Protein AF-A0A382ZWD2-F1 (afdb_monomer)

Secondary structure (DSSP, 8-state):
---------------------------PPP--------------SSEEEEEESS---GGG--S-PEEE-SS--SSPPPSS-SS---SEEEEE------GGGTTS------S---S---EEETTEEEE-

Organism: NCBI:txid408172

Radius of gyration: 35.29 Å; Cα contacts (8 Å, |Δi|>4): 74; chains: 1; bounding box: 32×74×108 Å

pLDDT: mean 81.09, std 19.43, range [33.41, 98.38]

Solvent-accessible surface area (backbone atoms only — not comparable to full-atom values): 9600 Å² total; per-residue (Å²): 134,88,78,90,84,88,82,88,76,92,83,77,85,85,84,80,90,87,75,86,71,78,78,77,76,76,74,71,73,81,79,78,71,70,72,82,76,78,83,86,76,90,79,40,65,72,29,32,37,42,80,39,98,61,95,73,52,86,88,67,68,70,96,77,66,44,84,44,50,59,88,75,70,100,66,89,74,61,97,78,71,87,76,77,90,80,80,47,73,48,78,48,70,84,80,84,82,60,79,86,52,64,98,53,92,85,81,88,83,78,97,75,71,92,75,84,54,75,44,67,57,95,88,40,80,77,51,105

Structure (mmCIF, N/CA/C/O backbone):
data_AF-A0A382ZWD2-F1
#
_entry.id   AF-A0A382ZWD2-F1
#
loop_
_atom_site.group_PDB
_atom_site.id
_atom_site.type_symbol
_atom_site.label_atom_id
_atom_site.label_alt_id
_atom_site.label_comp_id
_atom_site.label_asym_id
_atom_site.label_entity_id
_atom_site.label_seq_id
_atom_site.pdbx_PDB_ins_code
_atom_site.Cartn_x
_atom_site.Cartn_y
_atom_site.Cartn_z
_atom_site.occupancy
_atom_site.B_iso_or_equiv
_atom_site.auth_seq_id
_atom_site.auth_comp_id
_atom_site.auth_asym_id
_atom_site.auth_atom_id
_atom_site.pdbx_PDB_model_num
ATOM 1 N N . MET A 1 1 ? 5.574 -31.345 87.493 1.00 40.25 1 MET A N 1
ATOM 2 C CA . MET A 1 1 ? 4.700 -32.487 87.843 1.00 40.25 1 MET A CA 1
ATOM 3 C C . MET A 1 1 ? 4.494 -33.284 86.562 1.00 40.25 1 MET A C 1
ATOM 5 O O . MET A 1 1 ? 3.972 -32.717 85.619 1.00 40.25 1 MET A O 1
ATOM 9 N N . THR A 1 2 ? 5.291 -34.350 86.381 1.00 33.41 2 THR A N 1
ATOM 10 C CA . THR A 1 2 ? 4.846 -35.771 86.308 1.00 33.41 2 THR A CA 1
ATOM 11 C C . THR A 1 2 ? 4.030 -36.079 85.042 1.00 33.41 2 THR A C 1
ATOM 13 O O . THR A 1 2 ? 3.043 -35.413 84.800 1.00 33.41 2 THR A O 1
ATOM 16 N N . SER A 1 3 ? 4.293 -37.085 84.213 1.00 38.59 3 SER A N 1
ATOM 17 C CA . SER A 1 3 ? 5.235 -38.195 84.268 1.00 38.59 3 SER A CA 1
ATOM 18 C C . SER A 1 3 ? 5.347 -38.820 82.872 1.00 38.59 3 SER A C 1
ATOM 20 O O . SER A 1 3 ? 4.388 -38.881 82.114 1.00 38.59 3 SER A O 1
ATOM 22 N N . ILE A 1 4 ? 6.550 -39.314 82.617 1.00 53.75 4 ILE A N 1
ATOM 23 C CA . ILE A 1 4 ? 6.974 -40.385 81.713 1.00 53.75 4 ILE A CA 1
ATOM 24 C C . ILE A 1 4 ? 5.935 -41.512 81.559 1.00 53.75 4 ILE A C 1
ATOM 26 O O . ILE A 1 4 ? 5.439 -42.013 82.566 1.00 53.75 4 ILE A O 1
ATOM 30 N N . PHE A 1 5 ? 5.754 -42.010 80.330 1.00 42.25 5 PHE A N 1
ATOM 31 C CA . PHE A 1 5 ? 5.667 -43.453 80.073 1.00 42.25 5 PHE A CA 1
ATOM 32 C C . PHE A 1 5 ? 6.356 -43.794 78.746 1.00 42.25 5 PHE A C 1
ATOM 34 O O . PHE A 1 5 ? 5.915 -43.414 77.665 1.00 42.25 5 PHE A O 1
ATOM 41 N N . ARG A 1 6 ? 7.484 -44.499 78.853 1.00 50.12 6 ARG A N 1
ATOM 42 C CA . ARG A 1 6 ? 8.098 -45.252 77.760 1.00 50.12 6 ARG A CA 1
ATOM 43 C C . ARG A 1 6 ? 7.487 -46.651 77.781 1.00 50.12 6 ARG A C 1
ATOM 45 O O . ARG A 1 6 ? 7.484 -47.272 78.838 1.00 50.12 6 ARG A O 1
ATOM 52 N N . PHE A 1 7 ? 7.072 -47.176 76.634 1.00 44.25 7 PHE A N 1
ATOM 53 C CA . PHE A 1 7 ? 7.007 -48.622 76.441 1.00 44.25 7 PHE A CA 1
ATOM 54 C C . PHE A 1 7 ? 7.664 -48.959 75.108 1.00 44.25 7 PHE A C 1
ATOM 56 O O . PHE A 1 7 ? 7.125 -48.723 74.031 1.00 44.25 7 PHE A O 1
ATOM 63 N N . SER A 1 8 ? 8.903 -49.424 75.223 1.00 53.69 8 SER A N 1
ATOM 64 C CA . SER A 1 8 ? 9.613 -50.127 74.168 1.00 53.69 8 SER A CA 1
ATOM 65 C C . SER A 1 8 ? 9.023 -51.529 74.078 1.00 53.69 8 SER A C 1
ATOM 67 O O . SER A 1 8 ? 8.966 -52.210 75.100 1.00 53.69 8 SER A O 1
ATOM 69 N N . PHE A 1 9 ? 8.642 -51.978 72.886 1.00 45.09 9 PHE A N 1
ATOM 70 C CA . PHE A 1 9 ? 8.739 -53.397 72.562 1.00 45.09 9 PHE A CA 1
ATOM 71 C C . PHE A 1 9 ? 9.047 -53.562 71.072 1.00 45.09 9 PHE A C 1
ATOM 73 O O . PHE A 1 9 ? 8.202 -53.360 70.203 1.00 45.09 9 PHE A O 1
ATOM 80 N N . LEU A 1 10 ? 10.310 -53.893 70.797 1.00 51.78 10 LEU A N 1
ATOM 81 C CA . LEU A 1 10 ? 10.726 -54.578 69.579 1.00 51.78 10 LEU A CA 1
ATOM 82 C C . LEU A 1 10 ? 9.917 -55.872 69.434 1.00 51.78 10 LEU A C 1
ATOM 84 O O . LEU A 1 10 ? 9.974 -56.686 70.348 1.00 51.78 10 LEU A O 1
ATOM 88 N N . LEU A 1 11 ? 9.254 -56.078 68.293 1.00 48.12 11 LEU A N 1
ATOM 89 C CA . LEU A 1 11 ? 9.327 -57.278 67.436 1.00 48.12 11 LEU A CA 1
ATOM 90 C C . LEU A 1 11 ? 8.148 -57.267 66.454 1.00 48.12 11 LEU A C 1
ATOM 92 O O . LEU A 1 11 ? 7.006 -57.436 66.861 1.00 48.12 11 LEU A O 1
ATOM 96 N N . CYS A 1 12 ? 8.427 -57.110 65.164 1.00 40.69 12 CYS A N 1
ATOM 97 C CA . CYS A 1 12 ? 8.117 -58.124 64.152 1.00 40.69 12 CYS A CA 1
ATOM 98 C C . CYS A 1 12 ? 8.567 -57.574 62.799 1.00 40.69 12 CYS A C 1
ATOM 100 O O . CYS A 1 12 ? 7.910 -56.738 62.183 1.00 40.69 12 CYS A O 1
ATOM 102 N N . CYS A 1 13 ? 9.736 -58.032 62.356 1.00 48.53 13 CYS A N 1
ATOM 103 C CA . CYS A 1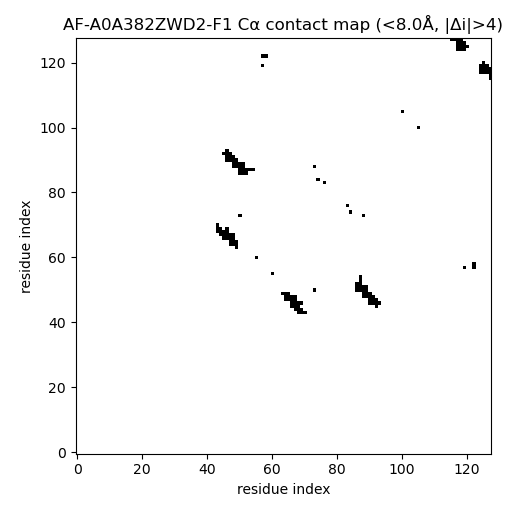 13 ? 10.032 -58.047 60.936 1.00 48.53 13 CYS A CA 1
ATOM 104 C C . CYS A 1 13 ? 8.982 -58.895 60.217 1.00 48.53 13 CYS A C 1
ATOM 106 O O . CYS A 1 13 ? 8.550 -59.916 60.747 1.00 48.53 13 CYS A O 1
ATOM 108 N N . LEU A 1 14 ? 8.733 -58.495 58.969 1.00 50.53 14 LEU A N 1
ATOM 109 C CA . LEU A 1 14 ? 7.962 -59.184 57.939 1.00 50.53 14 LEU A CA 1
ATOM 110 C C . LEU A 1 14 ? 6.451 -59.039 58.123 1.00 50.53 14 LEU A C 1
ATOM 112 O O . LEU A 1 14 ? 5.860 -59.616 59.023 1.00 50.53 14 LEU A O 1
ATOM 116 N N . LEU A 1 15 ? 5.823 -58.300 57.209 1.00 50.19 15 LEU A N 1
ATOM 117 C CA . LEU A 1 15 ? 5.010 -58.890 56.145 1.00 50.19 15 LEU A CA 1
ATOM 118 C C . LEU A 1 15 ? 4.604 -57.787 55.143 1.00 50.19 15 LEU A C 1
ATOM 120 O O . LEU A 1 15 ? 3.941 -56.819 55.489 1.00 50.19 15 LEU A O 1
ATOM 124 N N . TRP A 1 16 ? 4.994 -58.021 53.889 1.00 47.38 16 TRP A N 1
ATOM 125 C CA . TRP A 1 16 ? 4.237 -57.708 52.673 1.00 47.38 16 TRP A CA 1
ATOM 126 C C . TRP A 1 16 ? 4.321 -56.299 52.068 1.00 47.38 16 TRP A C 1
ATOM 128 O O . TRP A 1 16 ? 3.588 -55.369 52.383 1.00 47.38 16 TRP A O 1
ATOM 138 N N . LEU A 1 17 ? 5.205 -56.240 51.066 1.00 54.66 17 LEU A N 1
ATOM 139 C CA . LEU A 1 17 ? 4.989 -55.610 49.763 1.00 54.66 17 LEU A CA 1
ATOM 140 C C . LEU A 1 17 ? 3.505 -55.470 49.387 1.00 54.66 17 LEU A C 1
ATOM 142 O O . LEU A 1 17 ? 2.782 -56.464 49.361 1.00 54.66 17 LEU A O 1
ATOM 146 N N . GLY A 1 18 ? 3.109 -54.273 48.955 1.00 56.62 18 GLY A N 1
ATOM 147 C CA . GLY A 1 18 ? 1.914 -54.110 48.128 1.00 56.62 18 GLY A CA 1
ATOM 148 C C . GLY A 1 18 ? 1.042 -52.918 48.486 1.00 56.62 18 GLY A C 1
ATOM 149 O O . GLY A 1 18 ? -0.059 -53.094 48.988 1.00 56.62 18 GLY A O 1
ATOM 150 N N . ALA A 1 19 ? 1.491 -51.712 48.141 1.00 47.81 19 ALA A N 1
ATOM 151 C CA . ALA A 1 19 ? 0.573 -50.618 47.837 1.00 47.81 19 ALA A CA 1
ATOM 152 C C . ALA A 1 19 ? 1.249 -49.625 46.882 1.00 47.81 19 ALA A C 1
ATOM 154 O O . ALA A 1 19 ? 1.712 -48.562 47.286 1.00 47.81 19 ALA A O 1
ATOM 155 N N . CYS A 1 20 ? 1.305 -49.962 45.589 1.00 47.28 20 CYS A N 1
ATOM 156 C CA . CYS A 1 20 ? 1.292 -48.913 44.573 1.00 47.28 20 CYS A CA 1
ATOM 157 C C . CYS A 1 20 ? -0.064 -48.220 44.708 1.00 47.28 20 CYS A C 1
ATOM 159 O O . CYS A 1 20 ? -1.076 -48.758 44.263 1.00 47.28 20 CYS A O 1
ATOM 161 N N . GLN A 1 21 ? -0.113 -47.067 45.373 1.00 61.72 21 GLN A N 1
ATOM 162 C CA . GLN A 1 21 ? -1.298 -46.229 45.271 1.00 61.72 21 GLN A CA 1
ATOM 163 C C . GLN A 1 21 ? -1.358 -45.703 43.832 1.00 61.72 21 GLN A C 1
ATOM 165 O O . GLN A 1 21 ? -0.351 -45.171 43.353 1.00 61.72 21 GLN A O 1
ATOM 170 N N . PRO A 1 22 ? -2.480 -45.859 43.109 1.00 54.38 22 PRO A N 1
ATOM 171 C CA . PRO A 1 22 ? -2.654 -45.128 41.871 1.00 54.38 22 PRO A CA 1
ATOM 172 C C . PRO A 1 22 ? -2.610 -43.641 42.222 1.00 54.38 22 PRO A C 1
ATOM 174 O O . PRO A 1 22 ? -3.326 -43.176 43.108 1.00 54.38 22 PRO A O 1
ATOM 177 N N . PHE A 1 23 ? -1.715 -42.912 41.562 1.00 56.47 23 PHE A N 1
ATOM 178 C CA . PHE A 1 23 ? -1.686 -41.460 41.602 1.00 56.47 23 PHE A CA 1
ATOM 179 C C . PHE A 1 23 ? -3.070 -40.967 41.174 1.00 56.47 23 PHE A C 1
ATOM 181 O O . PHE A 1 23 ? -3.443 -41.097 40.007 1.00 56.47 23 PHE A O 1
ATOM 188 N N . SER A 1 24 ? -3.854 -40.453 42.120 1.00 57.03 24 SER A N 1
ATOM 189 C CA . SER A 1 24 ? -5.061 -39.710 41.790 1.00 57.03 24 SER A CA 1
ATOM 190 C C . SER A 1 24 ? -4.615 -38.499 40.989 1.00 57.03 24 SER A C 1
ATOM 192 O O . SER A 1 24 ? -4.025 -37.567 41.535 1.00 57.03 24 SER A O 1
ATOM 194 N N . SER A 1 25 ? -4.860 -38.529 39.681 1.00 51.97 25 SER A N 1
ATOM 195 C CA . SER A 1 25 ? -4.715 -37.360 38.832 1.00 51.97 25 SER A CA 1
ATOM 196 C C . SER A 1 25 ? -5.650 -36.288 39.379 1.00 51.97 25 SER A C 1
ATOM 198 O O . SER A 1 25 ? -6.864 -36.361 39.187 1.00 51.97 25 SER A O 1
ATOM 200 N N . SER A 1 26 ? -5.082 -35.319 40.097 1.00 52.94 26 SER A N 1
ATOM 201 C CA . SER A 1 26 ? -5.716 -34.031 40.345 1.00 52.94 26 SER A CA 1
ATOM 202 C C . SER A 1 26 ? -6.159 -33.505 38.988 1.00 52.94 26 SER A C 1
ATOM 204 O O . SER A 1 26 ? -5.323 -33.119 38.170 1.00 52.94 26 SER A O 1
ATOM 206 N N . SER A 1 27 ? -7.461 -33.551 38.711 1.00 59.00 27 SER A N 1
ATOM 207 C CA . SER A 1 27 ? -8.027 -32.841 37.578 1.00 59.00 27 SER A CA 1
ATOM 208 C C . SER A 1 27 ? -7.754 -31.367 37.837 1.00 59.00 27 SER A C 1
ATOM 210 O O . SER A 1 27 ? -8.413 -30.752 38.678 1.00 59.00 27 SER A O 1
ATOM 212 N N . ASN A 1 28 ? -6.738 -30.819 37.168 1.00 60.28 28 ASN A N 1
ATOM 213 C C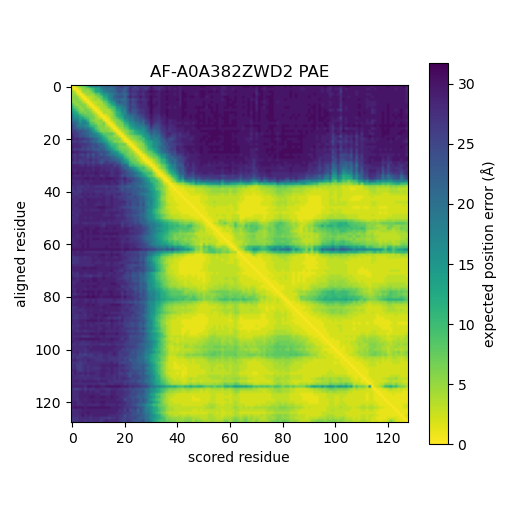A . ASN A 1 28 ? -6.562 -29.379 37.100 1.00 60.28 28 ASN A CA 1
ATOM 214 C C . ASN A 1 28 ? -7.925 -28.775 36.721 1.00 60.28 28 ASN A C 1
ATOM 216 O O . ASN A 1 28 ? -8.590 -29.333 35.838 1.00 60.28 28 ASN A O 1
ATOM 220 N N . PRO A 1 29 ? -8.372 -27.684 37.372 1.00 60.34 29 PRO A N 1
ATOM 221 C CA . PRO A 1 29 ? -9.547 -26.969 36.891 1.00 60.34 29 PRO A CA 1
ATOM 222 C C . PRO A 1 29 ? -9.331 -26.678 35.402 1.00 60.34 29 PRO A C 1
ATOM 224 O O . PRO A 1 29 ? -8.178 -26.440 35.014 1.00 60.34 29 PRO A O 1
ATOM 227 N N . PRO A 1 30 ? -10.377 -26.750 34.554 1.00 53.56 30 PRO A N 1
ATOM 228 C CA . PRO A 1 30 ? -10.219 -26.453 33.143 1.00 53.56 30 PRO A CA 1
ATOM 229 C C . PRO A 1 30 ? -9.526 -25.102 33.059 1.00 53.56 30 PRO A C 1
ATOM 231 O O . PRO A 1 30 ? -10.016 -24.104 33.589 1.00 53.56 30 PRO A O 1
ATO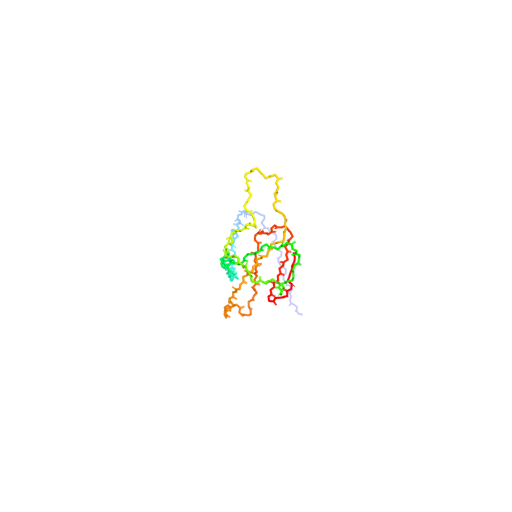M 234 N N . HIS A 1 31 ? -8.328 -25.114 32.480 1.00 52.88 31 HIS A N 1
ATOM 235 C CA . HIS A 1 31 ? -7.589 -23.909 32.185 1.00 52.88 31 HIS A CA 1
ATOM 236 C C . HIS A 1 31 ? -8.519 -23.128 31.259 1.00 52.88 31 HIS A C 1
ATOM 238 O O . HIS A 1 31 ? -8.678 -23.483 30.089 1.00 52.88 31 HIS A O 1
ATOM 244 N N . SER A 1 32 ? -9.226 -22.147 31.821 1.00 49.78 32 SER A N 1
ATOM 245 C CA . SER A 1 32 ? -10.032 -21.199 31.074 1.00 49.78 32 SER A CA 1
ATOM 246 C C . SER A 1 32 ? -9.043 -20.377 30.269 1.00 49.78 32 SER A C 1
ATOM 248 O O . SER A 1 32 ? -8.633 -19.288 30.662 1.00 49.78 32 SER A O 1
ATOM 250 N N . SER A 1 33 ? -8.616 -20.944 29.146 1.00 57.94 33 SER A N 1
ATOM 251 C CA . SER A 1 33 ? -8.159 -20.179 28.009 1.00 57.94 33 SER A CA 1
ATOM 252 C C . SER A 1 33 ? -9.364 -19.346 27.612 1.00 57.94 33 SER A C 1
ATOM 254 O O . SER A 1 33 ? -10.211 -19.786 26.849 1.00 57.94 33 SER A O 1
ATOM 256 N N . SER A 1 34 ? -9.498 -18.164 28.216 1.00 55.16 34 SER A N 1
ATOM 257 C CA . SER A 1 34 ? -10.251 -17.098 27.578 1.00 55.16 34 SER A CA 1
ATOM 258 C C . SER A 1 34 ? -9.573 -16.949 26.224 1.00 55.16 34 SER A C 1
ATOM 260 O O . SER A 1 34 ? -8.400 -16.555 26.209 1.00 55.16 34 SER A O 1
ATOM 262 N N . PRO A 1 35 ? -10.198 -17.359 25.108 1.00 61.56 35 PRO A N 1
ATOM 263 C CA . PRO A 1 35 ? -9.584 -17.105 23.830 1.00 61.56 35 PRO A CA 1
ATOM 264 C C . PRO A 1 35 ? -9.561 -15.584 23.737 1.00 61.56 35 PRO A C 1
ATOM 266 O O . PRO A 1 35 ? -10.609 -14.941 23.715 1.00 61.56 35 PRO A O 1
ATOM 269 N N . PHE A 1 36 ? -8.373 -14.985 23.771 1.00 59.28 36 PHE A N 1
ATOM 270 C CA . PHE A 1 36 ? -8.212 -13.667 23.184 1.00 59.28 36 PHE A CA 1
ATOM 271 C C . PHE A 1 36 ? -8.580 -13.868 21.715 1.00 59.28 36 PHE A C 1
ATOM 273 O O . PHE A 1 36 ? -7.777 -14.373 20.934 1.00 59.28 36 PHE A O 1
ATOM 280 N N . LEU A 1 37 ? -9.850 -13.635 21.384 1.00 74.75 37 LEU A N 1
ATOM 281 C CA . LEU A 1 37 ? -10.360 -13.786 20.033 1.00 74.75 37 LEU A CA 1
ATOM 282 C C . LEU A 1 37 ? -9.830 -12.593 19.250 1.00 74.75 37 LEU A C 1
ATOM 284 O O . LEU A 1 37 ? -10.444 -11.532 19.232 1.00 74.75 37 LEU A O 1
ATOM 288 N N . SER A 1 38 ? -8.647 -12.745 18.661 1.00 86.69 38 SER A N 1
ATOM 289 C CA . SER A 1 38 ? -8.231 -11.855 17.590 1.00 86.69 38 SER A CA 1
ATOM 290 C C . SER A 1 38 ? -9.074 -12.172 16.361 1.00 86.69 38 SER A C 1
ATOM 292 O O . SER A 1 38 ? -9.197 -13.325 15.942 1.00 86.69 38 SER A O 1
ATOM 294 N N . GLU A 1 39 ? -9.677 -11.140 15.789 1.00 90.94 39 GLU A N 1
ATOM 295 C CA . GLU A 1 39 ? -10.360 -11.244 14.510 1.00 90.94 39 GLU A CA 1
ATOM 296 C C . GLU A 1 39 ? -9.371 -10.926 13.388 1.00 90.94 39 GLU A C 1
ATOM 298 O O . GLU A 1 39 ? -8.609 -9.960 13.460 1.00 90.94 39 GLU A O 1
ATOM 303 N N . VAL A 1 40 ? -9.371 -11.752 12.343 1.00 93.19 40 VAL A N 1
ATOM 304 C CA . VAL A 1 40 ? -8.587 -11.504 11.132 1.00 93.19 40 VAL A CA 1
ATOM 305 C C . VAL A 1 40 ? -9.549 -11.181 10.005 1.00 93.19 40 VAL A C 1
ATOM 307 O O . VAL A 1 40 ? -10.268 -12.053 9.521 1.00 93.19 40 VAL A O 1
ATOM 310 N N . VAL A 1 41 ? -9.525 -9.926 9.568 1.00 93.50 41 VAL A N 1
ATOM 311 C CA . VAL A 1 41 ? -10.338 -9.444 8.451 1.00 93.50 41 VAL A CA 1
ATOM 312 C C . VAL A 1 41 ? -9.476 -9.402 7.182 1.00 93.50 41 VAL A C 1
ATOM 314 O O . VAL A 1 41 ? -8.408 -8.783 7.200 1.00 93.50 41 VAL A O 1
ATOM 317 N N . PRO A 1 42 ? -9.896 -10.034 6.066 1.00 95.44 42 PRO A N 1
ATOM 318 C CA . PRO A 1 42 ? -9.195 -9.913 4.791 1.00 95.44 42 PRO A CA 1
ATOM 319 C C . PRO A 1 42 ? -9.119 -8.456 4.329 1.00 95.44 42 PRO A C 1
ATOM 321 O O . PRO A 1 42 ? -10.134 -7.767 4.250 1.00 95.44 42 PRO A O 1
ATOM 324 N N . PHE A 1 43 ? -7.921 -7.998 3.964 1.00 97.38 43 PHE A N 1
ATOM 325 C CA . PHE A 1 43 ? -7.669 -6.588 3.646 1.00 97.38 43 PHE A CA 1
ATOM 326 C C . PHE A 1 43 ? -7.185 -6.362 2.205 1.00 97.38 43 PHE A C 1
ATOM 328 O O . PHE A 1 43 ? -6.547 -5.361 1.898 1.00 97.38 43 PHE A O 1
ATOM 335 N N . ASN A 1 44 ? -7.494 -7.297 1.305 1.00 98.12 44 ASN A N 1
ATOM 336 C CA . ASN A 1 44 ? -6.933 -7.333 -0.049 1.00 98.12 44 ASN A CA 1
ATOM 337 C C . ASN A 1 44 ? -7.742 -6.553 -1.100 1.00 98.12 44 ASN A C 1
ATOM 339 O O . ASN A 1 44 ? -7.229 -6.304 -2.185 1.00 98.12 44 ASN A O 1
ATOM 343 N N . GLN A 1 45 ? -8.991 -6.181 -0.821 1.00 98.12 45 GL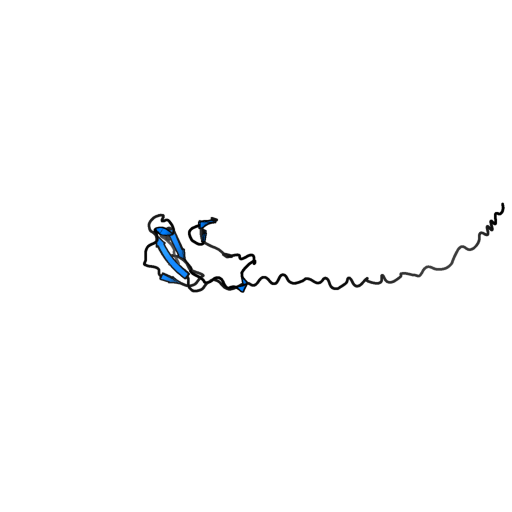N A N 1
ATOM 344 C CA . GLN A 1 45 ? -9.875 -5.529 -1.799 1.00 98.12 45 GLN A CA 1
ATOM 345 C C . GLN A 1 45 ? -9.758 -3.999 -1.773 1.00 98.12 45 GLN A C 1
ATOM 347 O O . GLN A 1 45 ? -9.258 -3.429 -0.804 1.00 98.12 45 GLN A O 1
ATOM 352 N N . ASP A 1 46 ? -10.258 -3.337 -2.818 1.00 97.62 46 ASP A N 1
ATOM 353 C CA . ASP A 1 46 ? -10.413 -1.875 -2.934 1.00 97.62 46 ASP A CA 1
ATOM 354 C C . ASP A 1 46 ? -9.130 -1.066 -2.700 1.00 97.62 46 ASP A C 1
ATOM 356 O O . ASP A 1 46 ? -9.134 -0.034 -2.020 1.00 97.62 46 ASP A O 1
ATOM 360 N N . TRP A 1 47 ? -8.019 -1.546 -3.252 1.00 98.31 47 TRP A N 1
ATOM 361 C CA . TRP A 1 47 ? -6.769 -0.801 -3.281 1.00 98.31 47 TRP A CA 1
ATOM 362 C C . TRP A 1 47 ? -6.676 0.052 -4.545 1.00 98.31 47 TRP A C 1
ATOM 364 O O . TRP A 1 47 ? -7.305 -0.202 -5.575 1.00 98.31 47 TRP A O 1
ATOM 374 N N . LYS A 1 48 ? -5.853 1.085 -4.450 1.00 97.44 48 LYS A N 1
ATOM 375 C CA . LYS A 1 48 ? -5.459 1.976 -5.530 1.00 97.44 48 LYS A CA 1
ATOM 376 C C . LYS A 1 48 ? -3.979 1.779 -5.802 1.00 97.44 48 LYS A C 1
ATOM 378 O O . LYS A 1 48 ? -3.202 1.699 -4.853 1.00 97.44 48 LYS A O 1
ATOM 383 N N . PHE A 1 49 ? -3.590 1.736 -7.068 1.00 96.94 49 PHE A N 1
ATOM 384 C CA . PHE A 1 49 ? -2.203 1.548 -7.476 1.00 96.94 49 PHE A CA 1
ATOM 385 C C . PHE A 1 49 ? -1.741 2.609 -8.473 1.00 96.94 49 PHE A C 1
ATOM 387 O O . PHE A 1 49 ? -2.513 3.079 -9.311 1.00 96.94 49 PHE A O 1
ATOM 394 N N . LYS A 1 50 ? -0.472 3.006 -8.354 1.00 94.62 50 LYS A N 1
ATOM 395 C CA . LYS A 1 50 ? 0.191 3.925 -9.279 1.00 94.62 50 LYS A CA 1
ATOM 396 C C . LYS A 1 50 ? 1.698 3.665 -9.298 1.00 94.62 50 LYS A C 1
ATOM 398 O O . LYS A 1 50 ? 2.319 3.533 -8.247 1.00 94.62 50 LYS A O 1
ATOM 403 N N . LYS A 1 51 ? 2.303 3.672 -10.486 1.00 94.00 51 LYS A N 1
ATOM 404 C CA . LYS A 1 51 ? 3.764 3.773 -10.639 1.00 94.00 51 LYS A CA 1
ATOM 405 C C . LYS A 1 51 ? 4.196 5.234 -10.632 1.00 94.00 51 LYS A C 1
ATOM 407 O O . LYS A 1 51 ? 3.509 6.076 -11.210 1.00 94.00 51 LYS A O 1
ATOM 412 N N . ALA A 1 52 ? 5.327 5.516 -10.004 1.00 89.75 52 ALA A N 1
ATOM 413 C CA . ALA A 1 52 ? 5.963 6.822 -10.027 1.00 89.75 52 ALA A CA 1
ATOM 414 C C . ALA A 1 52 ? 7.358 6.706 -10.651 1.00 89.75 52 ALA A C 1
ATOM 416 O O . ALA A 1 52 ? 8.098 5.764 -10.361 1.00 89.75 52 ALA A O 1
ATOM 417 N N . ASP A 1 53 ? 7.693 7.671 -11.505 1.00 85.25 53 ASP A N 1
ATOM 418 C CA . ASP A 1 53 ? 9.008 7.756 -12.151 1.00 85.25 53 ASP A CA 1
ATOM 419 C C . ASP A 1 53 ? 10.069 8.349 -11.207 1.00 85.25 53 ASP A C 1
ATOM 421 O O . ASP A 1 53 ? 11.266 8.140 -11.392 1.00 85.25 53 ASP A O 1
ATOM 425 N N . GLU A 1 54 ? 9.628 9.052 -10.162 1.00 85.75 54 GLU A N 1
ATOM 426 C CA . GLU A 1 54 ? 10.464 9.678 -9.141 1.00 85.75 54 GLU A CA 1
ATOM 427 C C . GLU A 1 54 ? 9.887 9.469 -7.734 1.00 85.75 54 GLU A C 1
ATOM 429 O O . GLU A 1 54 ? 8.741 9.043 -7.557 1.00 85.75 54 GLU A O 1
ATOM 434 N N . ALA A 1 55 ? 10.702 9.742 -6.714 1.00 84.38 55 ALA A N 1
ATOM 435 C CA . ALA A 1 55 ? 10.267 9.666 -5.326 1.00 84.38 55 ALA A CA 1
ATOM 436 C C . ALA A 1 55 ? 9.324 10.830 -5.001 1.00 84.38 55 ALA A C 1
ATOM 438 O O . ALA A 1 55 ? 9.670 11.992 -5.204 1.00 84.38 55 ALA A O 1
ATOM 439 N N . LEU A 1 56 ? 8.147 10.502 -4.471 1.00 85.88 56 LEU A N 1
ATOM 440 C CA . LEU A 1 56 ? 7.108 11.456 -4.085 1.00 85.88 56 LEU A CA 1
ATOM 441 C C . LEU A 1 56 ? 6.828 11.336 -2.581 1.00 85.88 56 LEU A C 1
ATOM 443 O O . LEU A 1 56 ? 7.095 10.300 -1.977 1.00 85.88 56 LEU A O 1
ATOM 447 N N . THR A 1 57 ? 6.261 12.369 -1.966 1.00 85.56 57 THR A N 1
ATOM 448 C CA . THR A 1 57 ? 5.606 12.252 -0.655 1.00 85.56 57 THR A CA 1
ATOM 449 C C . THR A 1 57 ? 4.136 11.860 -0.836 1.00 85.56 57 THR A C 1
ATOM 451 O O . THR A 1 57 ? 3.578 12.120 -1.906 1.00 85.56 57 THR A O 1
ATOM 454 N N . PRO A 1 58 ? 3.460 11.280 0.177 1.00 84.00 58 PRO A N 1
ATOM 455 C CA . PRO A 1 58 ? 2.039 10.934 0.080 1.00 84.00 58 PRO A CA 1
ATOM 456 C C . PRO A 1 58 ? 1.137 12.091 -0.387 1.00 84.00 58 PRO A C 1
ATOM 458 O O . PRO A 1 58 ? 0.160 11.868 -1.097 1.00 84.00 58 PRO A O 1
ATOM 461 N N . GLU A 1 59 ? 1.482 13.332 -0.037 1.00 85.00 59 GLU A N 1
ATOM 462 C CA . GLU A 1 59 ? 0.747 14.550 -0.405 1.00 85.00 59 GLU A CA 1
ATOM 463 C C . GLU A 1 59 ? 0.956 14.954 -1.871 1.00 85.00 59 GLU A C 1
ATOM 465 O O . GLU A 1 59 ? 0.108 15.622 -2.460 1.00 85.00 59 GLU A O 1
ATOM 470 N N . GLN A 1 60 ? 2.086 14.565 -2.465 1.00 85.81 60 GLN A N 1
ATOM 471 C CA . GLN A 1 60 ? 2.439 14.887 -3.848 1.00 85.81 60 GLN A CA 1
ATOM 472 C C . GLN A 1 60 ? 1.801 13.929 -4.860 1.00 85.81 60 GLN A C 1
ATOM 474 O O . GLN A 1 60 ? 1.845 14.190 -6.064 1.00 85.81 60 GLN A O 1
ATOM 479 N N . ILE A 1 61 ? 1.207 12.821 -4.409 1.00 84.06 61 ILE A N 1
ATOM 480 C CA . ILE A 1 61 ? 0.652 11.821 -5.318 1.00 84.06 61 ILE A CA 1
ATOM 481 C C . ILE A 1 61 ? -0.693 12.307 -5.856 1.00 84.06 61 ILE A C 1
ATOM 483 O O . ILE A 1 61 ? -1.742 12.211 -5.220 1.00 84.06 61 ILE A O 1
ATOM 487 N N . THR A 1 62 ? -0.651 12.836 -7.073 1.00 81.81 62 THR A N 1
ATOM 488 C CA . THR A 1 62 ? -1.819 13.368 -7.770 1.00 81.81 62 THR A CA 1
ATOM 489 C C . THR A 1 62 ? -2.667 12.275 -8.426 1.00 81.81 62 THR A C 1
ATOM 491 O O . THR A 1 62 ? -2.270 11.116 -8.592 1.00 81.81 62 THR A O 1
ATOM 494 N N . GLN A 1 63 ? -3.879 12.669 -8.813 1.00 66.12 63 GLN A N 1
ATOM 495 C CA . GLN A 1 63 ? -4.904 11.803 -9.387 1.00 66.12 63 GLN A CA 1
ATOM 496 C C . GLN A 1 63 ? -4.429 11.117 -10.682 1.00 66.12 63 GLN A C 1
ATOM 498 O O . GLN A 1 63 ? -4.026 11.785 -11.626 1.00 66.12 63 GLN A O 1
ATOM 503 N N . ALA A 1 64 ? -4.468 9.780 -10.696 1.00 86.50 64 ALA A N 1
ATOM 504 C CA . ALA A 1 64 ? -4.608 8.864 -11.845 1.00 86.50 64 ALA A CA 1
ATOM 505 C C . ALA A 1 64 ? -4.320 7.438 -11.336 1.00 86.50 64 ALA A C 1
ATOM 507 O O . ALA A 1 64 ? -3.321 6.822 -11.705 1.00 86.50 64 ALA A O 1
ATOM 508 N N . TRP A 1 65 ? -5.130 6.976 -10.384 1.00 94.38 65 TRP A N 1
ATOM 509 C CA . TRP A 1 65 ? -4.942 5.689 -9.719 1.00 94.38 65 TRP A CA 1
ATOM 510 C C . TRP A 1 65 ? -5.703 4.574 -10.435 1.00 94.38 65 TRP A C 1
ATOM 512 O O . TRP A 1 65 ? -6.851 4.768 -10.836 1.00 94.38 65 TRP A O 1
ATOM 522 N N . GLU A 1 66 ? -5.098 3.395 -10.519 1.00 96.62 66 GLU A N 1
ATOM 523 C CA . GLU A 1 66 ? -5.750 2.165 -10.963 1.00 96.62 66 GLU A CA 1
ATOM 524 C C . GLU A 1 66 ? -6.450 1.473 -9.787 1.00 96.62 66 GLU A C 1
ATOM 526 O O . GLU A 1 66 ? -5.913 1.439 -8.683 1.00 96.62 66 GLU A O 1
ATOM 531 N N . ASN A 1 67 ? -7.642 0.916 -10.012 1.00 97.38 67 ASN A N 1
ATOM 532 C CA . ASN A 1 67 ? -8.316 0.070 -9.024 1.00 97.38 67 ASN A CA 1
ATOM 533 C C . ASN A 1 67 ? -7.770 -1.349 -9.099 1.00 97.38 67 ASN A C 1
ATOM 535 O O . ASN A 1 67 ? -7.883 -1.979 -10.148 1.00 97.38 67 ASN A O 1
ATOM 539 N N . ILE A 1 68 ? -7.259 -1.865 -7.986 1.00 98.38 68 ILE A N 1
ATOM 540 C CA . ILE A 1 68 ? -6.690 -3.210 -7.917 1.00 98.38 68 ILE A CA 1
ATOM 541 C C . ILE A 1 68 ? -7.161 -3.949 -6.664 1.00 98.38 68 ILE A C 1
ATOM 543 O O . ILE A 1 68 ? -7.654 -3.355 -5.700 1.00 98.38 68 ILE A O 1
ATOM 547 N N . ALA A 1 69 ? -6.964 -5.262 -6.676 1.00 98.25 69 ALA A N 1
ATOM 548 C CA . ALA A 1 69 ? -7.008 -6.107 -5.493 1.00 98.25 69 ALA A CA 1
ATOM 549 C C . ALA A 1 69 ? -5.642 -6.776 -5.302 1.00 98.25 69 ALA A C 1
ATOM 551 O O . ALA A 1 69 ? -4.918 -7.012 -6.269 1.00 98.25 69 ALA A O 1
ATOM 552 N N . LEU A 1 70 ? -5.292 -7.074 -4.055 1.00 98.00 70 LEU A N 1
ATOM 553 C CA . LEU A 1 70 ? -4.096 -7.830 -3.704 1.00 98.00 70 LEU A CA 1
ATOM 554 C C . LEU A 1 70 ? -4.372 -9.347 -3.789 1.00 98.00 70 LEU A C 1
ATOM 556 O O . LEU A 1 70 ? -5.497 -9.778 -3.514 1.00 98.00 70 LEU A O 1
ATOM 560 N N . PRO A 1 71 ? -3.365 -10.180 -4.111 1.00 98.06 71 PRO A N 1
ATOM 561 C CA . PRO A 1 71 ? -1.977 -9.821 -4.423 1.00 98.06 71 PRO A CA 1
ATOM 562 C C . PRO A 1 71 ? -1.834 -9.134 -5.791 1.00 98.06 71 PRO A C 1
ATOM 564 O O . PRO A 1 71 ? -2.547 -9.459 -6.735 1.00 98.06 71 PRO A O 1
ATOM 567 N N . HIS A 1 72 ? -0.893 -8.193 -5.897 1.00 97.56 72 HIS A N 1
ATOM 568 C CA . HIS A 1 72 ? -0.665 -7.395 -7.104 1.00 97.56 72 HIS A CA 1
ATOM 569 C C . HIS A 1 72 ? 0.834 -7.182 -7.353 1.00 97.56 72 HIS A C 1
ATOM 571 O O . HIS A 1 72 ? 1.611 -7.078 -6.405 1.00 97.56 72 HIS A O 1
ATOM 577 N N . THR A 1 73 ? 1.233 -7.085 -8.625 1.00 96.12 73 THR A N 1
ATOM 578 C CA . THR A 1 73 ? 2.595 -6.719 -9.046 1.00 96.12 73 THR A CA 1
ATOM 579 C C . THR A 1 73 ? 2.562 -5.450 -9.901 1.00 96.12 73 THR A C 1
ATOM 581 O O . THR A 1 73 ? 1.681 -5.330 -10.751 1.00 96.12 73 THR A O 1
ATOM 584 N N . PRO A 1 74 ? 3.518 -4.512 -9.756 1.00 95.12 74 PRO A N 1
ATOM 585 C CA . PRO A 1 74 ? 3.536 -3.279 -10.546 1.00 95.12 74 PRO A CA 1
ATOM 586 C C . PRO A 1 74 ? 3.636 -3.474 -12.066 1.00 95.12 74 PRO A C 1
ATOM 588 O O . PRO A 1 74 ? 3.276 -2.580 -12.842 1.00 95.12 74 PRO A O 1
ATOM 591 N N . ARG A 1 75 ? 4.177 -4.619 -12.497 1.00 94.44 75 ARG A N 1
ATOM 592 C CA . ARG A 1 75 ? 4.257 -5.024 -13.899 1.00 94.44 75 ARG A CA 1
ATOM 593 C C . ARG A 1 75 ? 4.175 -6.544 -14.001 1.00 94.44 75 ARG A C 1
ATOM 595 O O . ARG A 1 75 ? 4.840 -7.256 -13.250 1.00 94.44 75 ARG A O 1
ATOM 602 N N . LEU A 1 76 ? 3.365 -7.028 -14.940 1.00 94.44 76 LEU A N 1
ATOM 603 C CA . LEU A 1 76 ? 3.423 -8.419 -15.376 1.00 94.44 76 LEU A CA 1
ATOM 604 C C . LEU A 1 76 ? 4.613 -8.580 -16.316 1.00 94.44 76 LEU A C 1
ATOM 606 O O . LEU A 1 76 ? 4.725 -7.872 -17.317 1.00 94.44 76 LEU A O 1
ATOM 610 N N . GLU A 1 77 ? 5.501 -9.494 -15.962 1.00 95.31 77 GLU A N 1
ATOM 611 C CA . GLU A 1 77 ? 6.700 -9.796 -16.729 1.00 95.31 77 GLU A CA 1
ATOM 612 C C . GLU A 1 77 ? 6.444 -10.957 -17.703 1.00 95.31 77 GLU A C 1
ATOM 614 O O . GLU A 1 77 ? 5.621 -11.830 -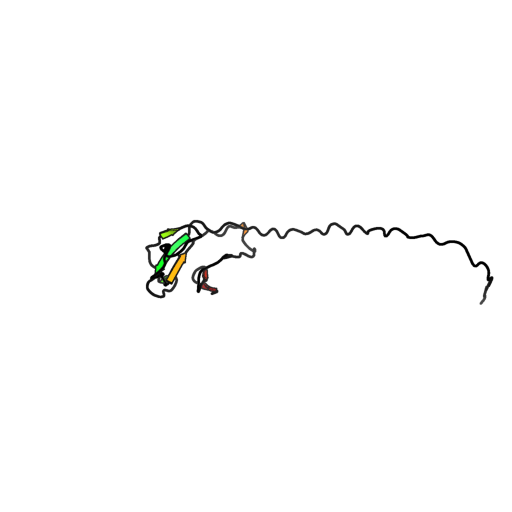17.407 1.00 95.31 77 GLU A O 1
ATOM 619 N N . PRO A 1 78 ? 7.126 -11.001 -18.863 1.00 94.50 78 PRO A N 1
ATOM 620 C CA . PRO A 1 78 ? 7.135 -12.192 -19.706 1.00 94.50 78 PRO A CA 1
ATOM 621 C C . PRO A 1 78 ? 7.817 -13.362 -18.982 1.00 94.50 78 PRO A C 1
ATOM 623 O O . PRO A 1 78 ? 8.574 -13.166 -18.037 1.00 94.50 78 PRO A O 1
ATOM 626 N N . GLU A 1 79 ? 7.603 -14.587 -19.462 1.00 94.31 79 GLU A N 1
ATOM 627 C CA . GLU A 1 79 ? 8.225 -15.785 -18.875 1.00 94.31 79 GLU A CA 1
ATOM 628 C C . GLU A 1 79 ? 9.762 -15.705 -18.868 1.00 94.31 79 GLU A C 1
ATOM 630 O O . GLU A 1 79 ? 10.409 -16.066 -17.887 1.00 94.31 79 GLU A O 1
ATOM 635 N N . VAL A 1 80 ? 10.346 -15.167 -19.944 1.00 95.62 80 VAL A N 1
ATOM 636 C CA . VAL A 1 80 ? 11.779 -14.867 -20.027 1.00 95.62 80 VAL A CA 1
ATOM 637 C C . VAL A 1 80 ? 11.991 -13.376 -19.790 1.00 95.62 80 VAL A C 1
ATOM 639 O O . VAL A 1 80 ? 11.779 -12.551 -20.683 1.00 95.62 80 VAL A O 1
ATOM 642 N N . VAL A 1 81 ? 12.419 -13.034 -18.577 1.00 93.12 81 VAL A N 1
ATOM 643 C CA . VAL A 1 81 ? 12.618 -11.648 -18.145 1.00 93.12 81 VAL A CA 1
ATOM 644 C C . VAL A 1 81 ? 14.018 -11.170 -18.527 1.00 93.12 81 VAL A C 1
ATOM 646 O O . VAL A 1 81 ? 15.001 -11.563 -17.907 1.00 93.12 81 VAL A O 1
ATOM 649 N N . ASN A 1 82 ? 14.110 -10.306 -19.538 1.00 93.62 82 ASN A N 1
ATOM 650 C CA . ASN A 1 82 ? 15.383 -9.700 -19.963 1.00 93.62 82 ASN A CA 1
ATOM 651 C C . ASN A 1 82 ? 15.566 -8.254 -19.477 1.00 93.62 82 ASN A C 1
ATOM 653 O O . ASN A 1 82 ? 16.689 -7.767 -19.416 1.00 93.62 82 ASN A O 1
ATOM 657 N N . ASP A 1 83 ? 14.473 -7.572 -19.140 1.00 92.94 83 ASP A N 1
ATOM 658 C CA . ASP A 1 83 ? 14.467 -6.163 -18.737 1.00 92.94 83 ASP A CA 1
ATOM 659 C C . ASP A 1 83 ? 13.396 -5.955 -17.669 1.00 92.94 83 ASP A C 1
ATOM 661 O O . ASP A 1 83 ? 12.351 -5.400 -17.970 1.00 92.94 83 ASP A O 1
ATOM 665 N N . GLN A 1 84 ? 13.579 -6.497 -16.461 1.00 93.00 84 GLN A N 1
ATOM 666 C CA . GLN A 1 84 ? 12.572 -6.411 -15.394 1.00 93.00 84 GLN A CA 1
ATOM 667 C C . GLN A 1 84 ? 12.314 -4.956 -14.995 1.00 93.00 84 GLN A C 1
ATOM 669 O O . GLN A 1 84 ? 13.259 -4.203 -14.755 1.00 93.00 84 GLN A O 1
ATOM 674 N N . TRP A 1 85 ? 11.044 -4.570 -14.833 1.00 93.81 85 TRP A N 1
ATOM 675 C CA . TRP A 1 85 ? 10.750 -3.235 -14.323 1.00 93.81 85 TRP A CA 1
ATOM 676 C C . TRP A 1 85 ? 11.187 -3.103 -12.869 1.00 93.81 85 TRP A C 1
ATOM 678 O O . TRP A 1 85 ? 10.832 -3.915 -12.015 1.00 93.81 85 TRP A O 1
ATOM 688 N N . GLN A 1 86 ? 11.911 -2.025 -12.595 1.00 92.25 86 GLN A N 1
ATOM 689 C CA . GLN A 1 86 ? 12.289 -1.602 -11.257 1.00 92.25 86 GLN A CA 1
ATOM 690 C C . GLN A 1 86 ? 11.957 -0.123 -11.126 1.00 92.25 86 GLN A C 1
ATOM 692 O O . GLN A 1 86 ? 12.299 0.679 -11.995 1.00 92.25 86 GLN A O 1
ATOM 697 N N . GLY A 1 87 ? 11.270 0.239 -10.054 1.00 92.38 87 GLY A N 1
ATOM 698 C CA . GLY A 1 87 ? 10.849 1.610 -9.838 1.00 92.38 87 GLY A CA 1
ATOM 699 C C . GLY A 1 87 ? 9.970 1.743 -8.610 1.00 92.38 87 GLY A C 1
ATOM 700 O O . GLY A 1 87 ? 9.821 0.808 -7.822 1.00 92.38 87 GLY A O 1
ATOM 701 N N . ILE A 1 88 ? 9.387 2.926 -8.458 1.00 93.31 88 ILE A N 1
ATOM 702 C CA . ILE A 1 88 ? 8.579 3.271 -7.295 1.00 93.31 88 ILE A CA 1
ATOM 703 C C . ILE A 1 88 ? 7.119 2.937 -7.591 1.00 93.31 88 ILE A C 1
ATOM 705 O O . ILE A 1 88 ? 6.553 3.330 -8.613 1.00 93.31 88 ILE A O 1
ATOM 709 N N . ALA A 1 89 ? 6.510 2.184 -6.683 1.00 94.62 89 ALA A N 1
ATOM 710 C CA . ALA A 1 89 ? 5.124 1.756 -6.753 1.00 94.62 89 ALA A CA 1
ATOM 711 C C . ALA A 1 89 ? 4.389 2.212 -5.495 1.00 94.62 89 ALA A C 1
ATOM 713 O O . ALA A 1 89 ? 4.807 1.914 -4.380 1.00 94.62 89 ALA A O 1
ATOM 714 N N . TRP A 1 90 ? 3.274 2.903 -5.691 1.00 95.50 90 TRP A N 1
ATOM 715 C CA . TRP A 1 90 ? 2.399 3.356 -4.626 1.00 95.50 90 TRP A CA 1
ATOM 716 C C . TRP A 1 90 ? 1.142 2.504 -4.570 1.00 95.50 90 TRP A C 1
ATOM 718 O O . TRP A 1 90 ? 0.501 2.254 -5.593 1.00 95.50 90 TRP A O 1
ATOM 728 N N . TYR A 1 91 ? 0.777 2.126 -3.349 1.00 96.38 91 TYR A N 1
ATOM 729 C CA . TYR A 1 91 ? -0.471 1.460 -3.018 1.00 96.38 91 TYR A CA 1
ATOM 730 C C . TYR A 1 91 ? -1.205 2.303 -1.979 1.00 96.38 91 TYR A C 1
ATOM 732 O O . TYR A 1 91 ? -0.623 2.687 -0.967 1.00 96.38 91 TYR A O 1
ATOM 740 N N . GLN A 1 92 ? -2.477 2.602 -2.220 1.00 95.50 92 GLN A N 1
ATOM 741 C CA . GLN A 1 92 ? -3.302 3.387 -1.307 1.00 95.50 92 GLN A CA 1
ATOM 742 C C . GLN A 1 92 ? -4.639 2.690 -1.080 1.00 95.50 92 GLN A C 1
ATOM 744 O O . GLN A 1 92 ? -5.281 2.225 -2.018 1.00 95.50 92 GLN A O 1
ATOM 749 N N . LYS A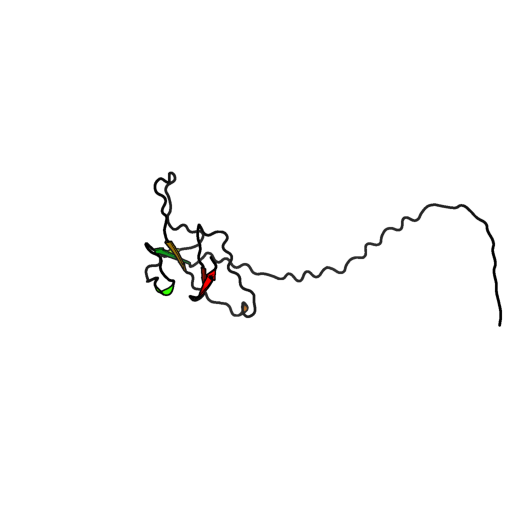 1 93 ? -5.094 2.665 0.169 1.00 96.62 93 LYS A N 1
ATOM 750 C CA . LYS A 1 93 ? -6.445 2.240 0.520 1.00 96.62 93 LYS A CA 1
ATOM 751 C C . LYS A 1 93 ? -7.022 3.197 1.546 1.00 96.62 93 LYS A C 1
ATOM 753 O O . LYS A 1 93 ? -6.393 3.482 2.560 1.00 96.62 93 LYS A O 1
ATOM 758 N N . SER A 1 94 ? -8.235 3.664 1.285 1.00 95.44 94 SER A N 1
ATOM 759 C CA . SER A 1 94 ? -9.065 4.336 2.282 1.00 95.44 94 SER A CA 1
ATOM 760 C C . SER A 1 94 ? -10.072 3.331 2.824 1.00 95.44 94 SER A C 1
ATOM 762 O O . SER A 1 94 ? -10.641 2.545 2.066 1.00 95.44 94 SER A O 1
ATOM 764 N N . PHE A 1 95 ? -10.278 3.336 4.133 1.00 95.12 95 PHE A N 1
ATOM 765 C CA . PHE A 1 95 ? -11.217 2.449 4.805 1.00 95.12 95 PHE A CA 1
ATOM 766 C C . PHE A 1 95 ? -11.826 3.163 6.009 1.00 95.12 95 PHE A C 1
ATOM 768 O O . PHE A 1 95 ? -11.243 4.103 6.549 1.00 95.12 95 PHE A O 1
ATOM 775 N N . SER A 1 96 ? -13.017 2.732 6.411 1.00 94.19 96 SER A N 1
ATOM 776 C CA . SER A 1 96 ? -13.666 3.217 7.626 1.00 94.19 96 SER A CA 1
ATOM 777 C C . SER A 1 96 ? -13.201 2.395 8.821 1.00 94.19 96 SER A C 1
ATOM 779 O O . SER A 1 96 ? -13.048 1.182 8.706 1.00 94.19 96 SER A O 1
ATOM 781 N N . VAL A 1 97 ? -13.005 3.054 9.960 1.00 92.38 97 VAL A N 1
ATOM 782 C CA . VAL A 1 97 ? -12.719 2.392 11.236 1.00 92.38 97 VAL A CA 1
ATOM 783 C C . VAL A 1 97 ? -14.056 2.114 11.932 1.00 92.38 97 VAL A C 1
ATOM 785 O O . VAL A 1 97 ? -14.750 3.076 12.275 1.00 92.38 97 VAL A O 1
ATOM 788 N N . PRO A 1 98 ? -14.460 0.842 12.108 1.00 92.19 98 PRO A N 1
ATOM 789 C CA . PRO A 1 98 ? -15.668 0.488 12.846 1.00 92.19 98 PRO A CA 1
ATOM 790 C C . PRO A 1 98 ? -15.579 0.909 14.315 1.00 92.19 98 PRO A C 1
ATOM 792 O O . PRO A 1 98 ? -14.495 0.936 14.901 1.00 92.19 98 PRO A O 1
ATOM 795 N N . ALA A 1 99 ? -16.725 1.198 14.936 1.00 94.44 99 ALA A N 1
ATOM 796 C CA . ALA A 1 99 ? -16.769 1.592 16.344 1.00 94.44 99 ALA A CA 1
ATOM 797 C C . ALA A 1 99 ? -16.271 0.474 17.275 1.00 94.44 99 ALA A C 1
ATOM 799 O O . ALA A 1 99 ? -15.716 0.762 18.332 1.00 94.44 99 ALA A O 1
ATOM 800 N N . GLU A 1 100 ? -16.411 -0.790 16.862 1.00 91.00 100 GLU A N 1
ATOM 801 C CA . GLU A 1 100 ? -15.936 -1.947 17.628 1.00 91.00 100 GLU A CA 1
ATOM 802 C C . GLU A 1 100 ? -14.407 -1.987 17.781 1.00 91.00 100 GLU A C 1
ATOM 804 O O . GLU A 1 100 ? -13.900 -2.677 18.661 1.00 91.00 100 GLU A O 1
ATOM 809 N N . TRP A 1 101 ? -13.659 -1.260 16.943 1.00 92.12 101 TRP A N 1
ATOM 810 C CA . TRP A 1 101 ? -12.195 -1.211 17.020 1.00 92.12 101 TRP A CA 1
ATOM 811 C C . TRP A 1 101 ? -11.688 -0.184 18.037 1.00 92.12 101 TRP A C 1
ATOM 813 O O . TRP A 1 101 ? -10.489 -0.137 18.315 1.00 92.12 101 TRP A O 1
ATOM 823 N N . LEU A 1 102 ? -12.570 0.648 18.599 1.00 92.44 102 LEU A N 1
ATOM 824 C CA . LEU A 1 102 ? -12.187 1.593 19.643 1.00 92.44 102 LEU A CA 1
ATOM 825 C C . LEU A 1 102 ? -11.632 0.838 20.857 1.00 92.44 102 LEU A C 1
ATOM 827 O O . LEU A 1 102 ? -12.164 -0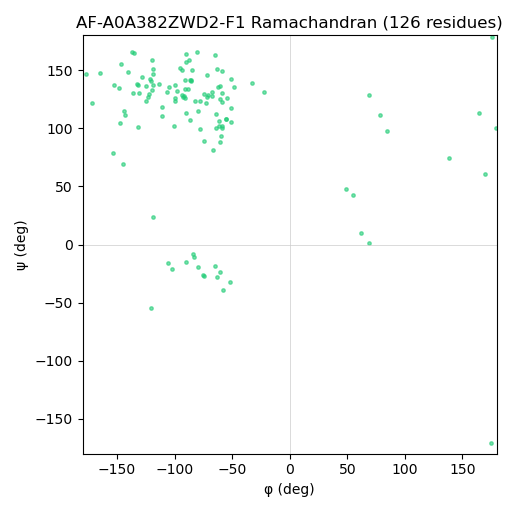.190 21.274 1.00 92.44 102 LEU A O 1
ATOM 831 N N . GLU A 1 103 ? -10.529 1.354 21.400 1.00 91.75 103 GLU A N 1
ATOM 832 C CA . GLU A 1 103 ? -9.781 0.745 22.512 1.00 91.75 103 GLU A CA 1
ATOM 833 C C . GLU A 1 103 ? -9.196 -0.653 22.213 1.00 91.75 103 GLU A C 1
ATOM 835 O O . GLU A 1 103 ? -8.660 -1.301 23.111 1.00 91.75 103 GLU A O 1
ATOM 840 N N . GLN A 1 104 ? -9.230 -1.107 20.954 1.00 91.81 104 GLN A N 1
ATOM 841 C CA . GLN A 1 104 ? -8.586 -2.346 20.517 1.00 91.81 104 GLN A CA 1
ATOM 842 C C . GLN A 1 104 ? -7.196 -2.083 19.932 1.00 91.81 104 GLN A C 1
ATOM 844 O O . GLN A 1 104 ? -6.921 -1.035 19.344 1.00 91.81 104 GLN A O 1
ATOM 849 N N . ALA A 1 105 ? -6.314 -3.077 20.040 1.00 92.81 105 ALA A N 1
ATOM 850 C CA . ALA A 1 105 ? -5.064 -3.083 19.293 1.00 92.81 105 ALA A CA 1
ATOM 851 C C . ALA A 1 105 ? -5.331 -3.550 17.854 1.00 92.81 105 ALA A C 1
ATOM 853 O O . ALA A 1 105 ? -5.715 -4.699 17.631 1.00 92.81 105 ALA A O 1
ATOM 854 N N . VAL A 1 106 ? -5.115 -2.662 16.883 1.00 93.06 106 VAL A N 1
ATOM 855 C CA . VAL A 1 106 ? -5.331 -2.937 15.457 1.00 93.06 106 VAL A CA 1
ATOM 856 C C . VAL A 1 106 ? -3.987 -3.082 14.754 1.00 93.06 106 VAL A C 1
ATOM 858 O O . VAL A 1 106 ? -3.110 -2.230 14.886 1.00 93.06 106 VAL A O 1
ATOM 861 N N . PHE A 1 107 ? -3.839 -4.153 13.977 1.00 94.19 107 PHE A N 1
ATOM 862 C CA . PHE A 1 107 ? -2.625 -4.447 13.221 1.00 94.19 107 PHE A CA 1
ATOM 863 C C . PHE A 1 107 ? -2.955 -4.623 11.742 1.00 94.19 107 PHE A C 1
ATOM 865 O O . PHE A 1 107 ? -3.898 -5.330 11.391 1.00 94.19 107 PHE A O 1
ATOM 872 N N . ILE A 1 108 ? -2.131 -4.041 10.872 1.00 93.88 108 ILE A N 1
ATOM 873 C CA . ILE A 1 108 ? -2.107 -4.381 9.448 1.00 93.88 108 ILE A CA 1
ATOM 874 C C . ILE A 1 108 ? -0.937 -5.336 9.236 1.00 93.88 108 ILE A C 1
ATOM 876 O O . ILE A 1 108 ? 0.203 -5.016 9.571 1.00 93.88 108 ILE A O 1
ATOM 880 N N . ARG A 1 109 ? -1.221 -6.521 8.692 1.00 95.00 109 ARG A N 1
ATOM 881 C CA . ARG A 1 109 ? -0.212 -7.546 8.413 1.00 95.00 109 ARG A CA 1
ATOM 882 C C . ARG A 1 109 ? -0.035 -7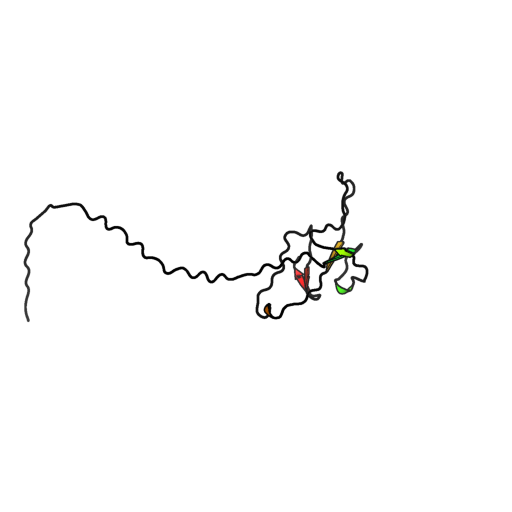.706 6.910 1.00 95.00 109 ARG A C 1
ATOM 884 O O . ARG A 1 109 ? -0.959 -8.141 6.229 1.00 95.00 109 ARG A O 1
ATOM 891 N N . PHE A 1 110 ? 1.169 -7.426 6.424 1.00 95.44 110 PHE A N 1
ATOM 892 C CA . PHE A 1 110 ? 1.582 -7.746 5.061 1.00 95.44 110 PHE A CA 1
ATOM 893 C C . PHE A 1 110 ? 2.269 -9.112 5.049 1.00 95.44 110 PHE A C 1
ATOM 895 O O . PHE A 1 110 ? 3.194 -9.345 5.824 1.00 95.44 110 PHE A O 1
ATOM 902 N N . GLU A 1 111 ? 1.818 -10.019 4.183 1.00 96.06 111 GLU A N 1
ATOM 903 C CA . GLU A 1 111 ? 2.481 -11.320 3.994 1.00 96.06 111 GLU A CA 1
ATOM 904 C C . GLU A 1 111 ? 3.789 -11.177 3.202 1.00 96.06 111 GLU A C 1
ATOM 906 O O . GLU A 1 111 ? 4.723 -11.951 3.392 1.00 96.06 111 GLU A O 1
ATOM 911 N N . GLY A 1 112 ? 3.875 -10.146 2.359 1.00 94.88 112 GLY A N 1
ATOM 912 C CA . GLY A 1 112 ? 5.086 -9.744 1.661 1.00 94.88 112 GLY A CA 1
ATOM 913 C C . GLY A 1 112 ? 4.855 -8.488 0.825 1.00 94.88 112 GLY A C 1
ATOM 914 O O . GLY A 1 112 ? 3.768 -8.282 0.285 1.00 94.88 112 GLY A O 1
ATOM 915 N N . ALA A 1 113 ? 5.885 -7.654 0.719 1.00 95.00 113 ALA A N 1
ATOM 916 C CA . ALA A 1 113 ? 5.925 -6.492 -0.159 1.00 95.00 113 ALA A CA 1
ATOM 917 C C . ALA A 1 113 ? 7.357 -6.355 -0.688 1.00 95.00 113 ALA A C 1
ATOM 919 O O . ALA A 1 113 ? 8.295 -6.180 0.086 1.00 95.00 113 ALA A O 1
ATOM 920 N N . MET A 1 114 ? 7.538 -6.529 -2.000 1.00 91.19 114 MET A N 1
ATOM 921 C CA . MET A 1 114 ? 8.865 -6.539 -2.613 1.00 91.19 114 MET A CA 1
ATOM 922 C C . MET A 1 114 ? 9.222 -5.128 -3.115 1.00 91.19 114 MET A C 1
ATOM 924 O O . MET A 1 114 ? 8.440 -4.544 -3.858 1.00 91.19 114 MET A O 1
ATOM 928 N N . ASN A 1 115 ? 10.379 -4.539 -2.795 1.00 83.62 115 ASN A N 1
ATOM 929 C CA . ASN A 1 115 ? 11.493 -5.064 -1.984 1.00 83.62 115 ASN A CA 1
ATOM 930 C C . ASN A 1 115 ? 11.760 -4.177 -0.756 1.00 83.62 115 ASN A C 1
ATOM 932 O O . ASN A 1 115 ? 11.680 -4.647 0.373 1.00 83.62 115 ASN A O 1
ATOM 936 N N . ALA A 1 116 ? 11.987 -2.879 -0.983 1.00 92.44 116 ALA A N 1
ATOM 937 C CA . ALA A 1 116 ? 11.945 -1.860 0.060 1.00 92.44 116 ALA A CA 1
ATOM 938 C C . ALA A 1 116 ? 10.522 -1.302 0.142 1.00 92.44 116 ALA A C 1
ATOM 940 O O . ALA A 1 116 ? 9.973 -0.873 -0.875 1.00 92.44 116 ALA A O 1
ATOM 941 N N . THR A 1 117 ? 9.935 -1.327 1.334 1.00 94.62 117 T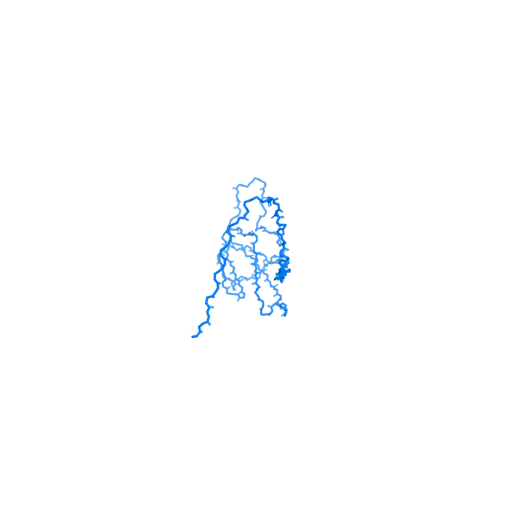HR A N 1
ATOM 942 C CA . THR A 1 117 ? 8.576 -0.840 1.572 1.00 94.62 117 THR A CA 1
ATOM 943 C C . THR A 1 117 ? 8.639 0.307 2.561 1.00 94.62 117 THR A C 1
ATOM 945 O O . THR A 1 117 ? 9.493 0.341 3.433 1.00 94.62 117 THR A O 1
ATOM 948 N N . GLU A 1 118 ? 7.748 1.272 2.411 1.00 94.88 118 GLU A N 1
ATOM 949 C CA . GLU A 1 118 ? 7.511 2.295 3.415 1.00 94.88 118 GLU A CA 1
ATOM 950 C C . GLU A 1 118 ? 5.998 2.387 3.604 1.00 94.88 118 GLU A C 1
ATOM 952 O O . GLU A 1 118 ? 5.238 2.289 2.636 1.00 94.88 118 GLU A O 1
ATOM 957 N N . VAL A 1 119 ? 5.549 2.513 4.851 1.00 95.44 119 VAL A N 1
ATOM 958 C CA . VAL A 1 119 ? 4.122 2.523 5.179 1.00 95.44 119 VAL A CA 1
ATOM 959 C C . VAL A 1 119 ? 3.772 3.842 5.843 1.00 95.44 119 VAL A C 1
ATOM 961 O O . VAL A 1 119 ? 4.436 4.275 6.787 1.00 95.44 119 VAL A O 1
ATOM 964 N N . TRP A 1 120 ? 2.686 4.446 5.367 1.00 95.75 120 TRP A N 1
ATOM 965 C CA . TRP A 1 120 ? 2.082 5.628 5.963 1.00 95.75 120 TRP A CA 1
ATOM 966 C C . TRP A 1 120 ? 0.638 5.344 6.352 1.00 95.75 120 TRP A C 1
ATOM 968 O O . TRP A 1 120 ? -0.093 4.676 5.619 1.00 95.75 120 TRP A O 1
ATOM 978 N N . LEU A 1 121 ? 0.218 5.904 7.482 1.00 94.88 121 LEU A N 1
ATOM 979 C CA . LEU A 1 121 ? -1.166 5.929 7.934 1.00 94.88 121 LEU A CA 1
ATOM 980 C C . LEU A 1 121 ? -1.549 7.383 8.191 1.00 94.88 121 LEU A C 1
ATOM 982 O O . LEU A 1 121 ? -0.886 8.060 8.967 1.00 94.88 121 LEU A O 1
ATOM 986 N N . ASN A 1 122 ? -2.605 7.871 7.535 1.00 92.88 122 ASN A N 1
ATOM 987 C CA . ASN A 1 122 ? -3.070 9.257 7.679 1.00 92.88 122 ASN A CA 1
ATOM 988 C C . ASN A 1 122 ? -1.933 10.294 7.543 1.00 92.88 122 ASN A C 1
ATOM 990 O O . ASN A 1 122 ? -1.802 11.186 8.375 1.00 92.88 122 ASN A O 1
ATOM 994 N N . ASN A 1 123 ? -1.101 10.142 6.504 1.00 90.94 123 ASN A N 1
ATOM 995 C CA . ASN A 1 123 ? 0.067 10.986 6.195 1.00 90.94 123 ASN A CA 1
ATOM 996 C C . ASN A 1 123 ? 1.256 10.885 7.172 1.00 90.94 123 ASN A C 1
ATOM 998 O O . ASN A 1 123 ? 2.289 11.508 6.940 1.00 90.94 123 ASN A O 1
ATOM 1002 N N . GLU A 1 124 ? 1.181 10.050 8.206 1.00 93.88 124 GLU A N 1
ATOM 1003 C CA . GLU A 1 124 ? 2.294 9.795 9.120 1.00 93.88 124 GLU A CA 1
ATOM 1004 C C . GLU A 1 124 ? 3.028 8.505 8.741 1.00 93.88 124 GLU A C 1
ATOM 1006 O O . GLU A 1 124 ? 2.401 7.473 8.500 1.00 93.88 124 GLU A O 1
ATOM 1011 N N . LYS A 1 125 ? 4.365 8.547 8.676 1.00 94.75 125 LYS A N 1
ATOM 1012 C CA . LYS A 1 125 ? 5.183 7.359 8.400 1.00 94.75 125 LYS A CA 1
ATOM 1013 C C . LYS A 1 125 ? 5.191 6.450 9.625 1.00 94.75 125 LYS A C 1
ATOM 1015 O O . LYS A 1 125 ? 5.645 6.861 10.687 1.00 94.75 125 LYS A O 1
ATOM 1020 N N . VAL A 1 126 ? 4.751 5.206 9.458 1.00 95.88 126 VAL A N 1
ATOM 1021 C CA . VAL A 1 126 ? 4.656 4.221 10.549 1.00 95.88 126 VAL A CA 1
ATOM 1022 C C . VAL A 1 126 ? 5.743 3.147 10.493 1.00 95.88 126 VAL A C 1
ATOM 1024 O O . VAL A 1 126 ? 5.975 2.469 11.489 1.00 95.88 126 VAL A O 1
ATOM 1027 N N . GLY A 1 127 ? 6.433 2.990 9.359 1.00 94.50 127 GLY A N 1
ATOM 1028 C CA . GLY A 1 127 ? 7.520 2.020 9.245 1.00 94.50 127 GLY A CA 1
ATOM 1029 C C . GLY A 1 127 ? 8.124 1.893 7.850 1.00 94.50 127 GLY A C 1
ATOM 1030 O O . GLY A 1 127 ? 7.684 2.552 6.902 1.00 94.50 127 GLY A O 1
ATOM 1031 N N . THR A 1 128 ? 9.140 1.033 7.771 1.00 93.12 128 THR A N 1
ATOM 1032 C CA . THR A 1 128 ? 9.835 0.591 6.554 1.00 93.12 128 THR A CA 1
ATOM 1033 C C . THR A 1 128 ? 10.071 -0.910 6.605 1.00 93.12 128 THR A C 1
ATOM 1035 O O . THR A 1 128 ? 10.536 -1.339 7.688 1.00 93.12 128 THR A O 1
#

Foldseek 3Di:
DDDDDDDDDDDDDDDDDDDPDPPPPPPDDPPPCPPPDDDDDDDFAFKWKDFDPDDDQPVRDDDDTDGDGPPDDPDDADPDHPDDDDGDMDMDDDDDDDPVCVVHDDDDDDPDDPDDDWDDDPSHTDGD

Sequence (128 aa):
MTSIFRFSFLLCCLLWLGACQPFSSSSNPPHSSSPFLSEVVPFNQDWKFKKADEALTPEQITQAWENIALPHTPRLEPEVVNDQWQGIAWYQKSFSVPAEWLEQAVFIRFEGAMNATEVWLNNEKVGT

Mean predicted aligned error: 14.11 Å

InterPro domains:
  IPR006104 Glycosyl hydrolases family 2, sugar binding domain [PF02837] (86-127)
  IPR008979 Galactose-binding-like domain superfamily [SSF49785] (20-128)
  IPR051913 Glycosyl Hydrolase 2 Domain-Containing Protein [PTHR42732] (39-127)